Protein AF-X1UZY8-F1 (afdb_monomer)

Nearest PDB structures (foldseek):
  7d3b-assembly1_A  TM=7.418E-01  e=6.567E-03  Flavonifractor plautii
  6dqp-assembly1_A  TM=7.455E-01  e=1.142E-01  Escherichia coli K-12
  5lbz-assembly1_A  TM=8.493E-01  e=1.234E+00  Homo sapiens
  3qkw-assembly1_B  TM=7.353E-01  e=8.783E-01  Streptococcus parasanguinis
  5c53-assembly1_B  TM=6.187E-01  e=4.450E-01  Homo sapiens

Secondary structure (DSSP, 8-state):
-EEEEEE----TTSHHHHHHHHHHHHHHHTT-EEEEEEGGGSSS-------HHHHHSS--

Structure (mmCIF, N/CA/C/O backbone):
data_AF-X1UZY8-F1
#
_entry.id   AF-X1UZY8-F1
#
loop_
_atom_site.group_PDB
_atom_site.id
_atom_site.type_symbol
_atom_site.label_atom_id
_atom_site.label_alt_id
_atom_site.label_comp_id
_atom_site.label_asym_id
_atom_site.label_entity_id
_atom_site.label_seq_id
_atom_site.pdbx_PDB_ins_code
_atom_site.Cartn_x
_atom_site.Cartn_y
_atom_site.Cartn_z
_atom_site.occupancy
_atom_site.B_iso_or_equiv
_atom_site.auth_seq_id
_atom_site.auth_comp_id
_atom_site.auth_asym_id
_atom_site.auth_atom_id
_atom_site.pdbx_PDB_model_num
ATOM 1 N N . MET A 1 1 ? -17.219 2.782 12.907 1.00 94.81 1 MET A N 1
ATOM 2 C CA . MET A 1 1 ? -16.774 3.280 11.582 1.00 94.81 1 MET A CA 1
ATOM 3 C C . MET A 1 1 ? -15.809 2.267 10.989 1.00 94.81 1 MET A C 1
ATOM 5 O O . MET A 1 1 ? -15.062 1.680 11.763 1.00 94.81 1 MET A O 1
ATOM 9 N N . LYS A 1 2 ? -15.833 2.044 9.670 1.00 98.50 2 LYS A N 1
ATOM 10 C CA . LYS A 1 2 ? -14.905 1.132 8.983 1.00 98.50 2 LYS A CA 1
ATOM 11 C C . LYS A 1 2 ? -14.002 1.929 8.046 1.00 98.50 2 LYS A C 1
ATOM 13 O O . LYS A 1 2 ? -14.508 2.785 7.325 1.00 98.50 2 LYS A O 1
ATOM 18 N N . VAL A 1 3 ? -12.700 1.656 8.066 1.00 98.62 3 VAL A N 1
ATOM 19 C CA . VAL A 1 3 ? -11.700 2.328 7.225 1.00 98.62 3 VAL A CA 1
ATOM 20 C C . VAL A 1 3 ? -10.885 1.278 6.479 1.00 98.62 3 VAL A C 1
ATOM 22 O O . VAL A 1 3 ? -10.325 0.363 7.084 1.00 98.62 3 VAL A O 1
ATOM 25 N N . LEU A 1 4 ? -10.816 1.421 5.157 1.00 98.62 4 LEU A N 1
ATOM 26 C CA . LEU A 1 4 ? -10.045 0.549 4.279 1.00 98.62 4 LEU A CA 1
ATOM 27 C C . LEU A 1 4 ? -8.854 1.323 3.707 1.00 98.62 4 LEU A C 1
ATOM 29 O O . LEU A 1 4 ? -9.038 2.296 2.981 1.00 98.62 4 LEU A O 1
ATOM 33 N N . GLY A 1 5 ? -7.643 0.879 4.026 1.00 98.25 5 GLY A N 1
ATOM 34 C CA . GLY A 1 5 ? -6.413 1.344 3.400 1.00 98.25 5 GLY A CA 1
ATOM 35 C C . GLY A 1 5 ? -6.106 0.520 2.154 1.00 98.25 5 GLY A C 1
ATOM 36 O O . GLY A 1 5 ? -6.162 -0.708 2.202 1.00 98.25 5 GLY A O 1
ATOM 37 N N . ILE A 1 6 ? -5.760 1.173 1.047 1.00 97.56 6 ILE A N 1
ATOM 38 C CA . ILE A 1 6 ? -5.373 0.500 -0.199 1.00 97.56 6 ILE A CA 1
ATOM 39 C C . ILE A 1 6 ? -3.940 0.905 -0.538 1.00 97.56 6 ILE A C 1
ATOM 41 O O . ILE A 1 6 ? -3.667 2.071 -0.822 1.00 97.56 6 ILE A O 1
ATOM 45 N N . ALA A 1 7 ? -3.021 -0.058 -0.504 1.00 97.00 7 ALA A N 1
ATOM 46 C CA . ALA A 1 7 ? -1.625 0.138 -0.866 1.00 97.00 7 ALA A CA 1
ATOM 47 C C . ALA A 1 7 ? -1.391 -0.310 -2.315 1.00 97.00 7 ALA A C 1
ATOM 49 O O . ALA A 1 7 ? -1.385 -1.504 -2.609 1.00 97.00 7 ALA A O 1
ATOM 50 N N . GLY A 1 8 ? -1.199 0.658 -3.216 1.00 95.06 8 GLY A N 1
ATOM 51 C CA . GLY A 1 8 ? -0.826 0.396 -4.612 1.00 95.06 8 GLY A CA 1
ATOM 52 C C . GLY A 1 8 ? 0.682 0.265 -4.840 1.00 95.06 8 GLY A C 1
ATOM 53 O O . GLY A 1 8 ? 1.100 -0.355 -5.809 1.00 95.06 8 GLY A O 1
ATOM 54 N N . SER A 1 9 ? 1.503 0.828 -3.949 1.00 94.00 9 SER A N 1
ATOM 55 C CA . SER A 1 9 ? 2.957 0.671 -4.027 1.00 94.00 9 SER A CA 1
ATOM 56 C C . SER A 1 9 ? 3.355 -0.752 -3.616 1.00 94.00 9 SER A C 1
ATOM 58 O O . SER A 1 9 ? 2.979 -1.180 -2.521 1.00 94.00 9 SER A O 1
ATOM 60 N N . PRO A 1 10 ? 4.172 -1.457 -4.416 1.00 93.69 10 PRO A N 1
ATOM 61 C CA . PRO A 1 10 ? 4.716 -2.761 -4.043 1.00 93.69 10 PRO A CA 1
ATOM 62 C C . PRO A 1 10 ? 5.870 -2.643 -3.033 1.00 93.69 10 PRO A C 1
ATOM 64 O O . PRO A 1 10 ? 6.257 -3.622 -2.400 1.00 93.69 10 PRO A O 1
ATOM 67 N N . ARG A 1 11 ? 6.441 -1.443 -2.861 1.00 94.44 11 ARG A N 1
ATOM 68 C CA . ARG A 1 11 ? 7.579 -1.198 -1.965 1.00 94.44 11 ARG A CA 1
ATOM 69 C C . ARG A 1 11 ? 7.109 -1.179 -0.505 1.00 94.44 11 ARG A C 1
ATOM 71 O O . ARG A 1 11 ? 6.486 -0.210 -0.067 1.00 94.44 11 ARG A O 1
ATOM 78 N N . ARG A 1 12 ? 7.434 -2.233 0.247 1.00 94.81 12 ARG A N 1
ATOM 79 C CA . ARG A 1 12 ? 7.157 -2.364 1.690 1.00 94.81 12 ARG A CA 1
ATOM 80 C C . ARG A 1 12 ? 8.187 -1.601 2.527 1.00 94.81 12 ARG A C 1
ATOM 82 O O . ARG A 1 12 ? 9.358 -1.552 2.167 1.00 94.81 12 ARG A O 1
ATOM 89 N N . GLY A 1 13 ? 7.751 -0.989 3.628 1.00 95.94 13 GLY A N 1
ATOM 90 C CA . GLY A 1 13 ? 8.609 -0.198 4.522 1.00 95.94 13 GLY A CA 1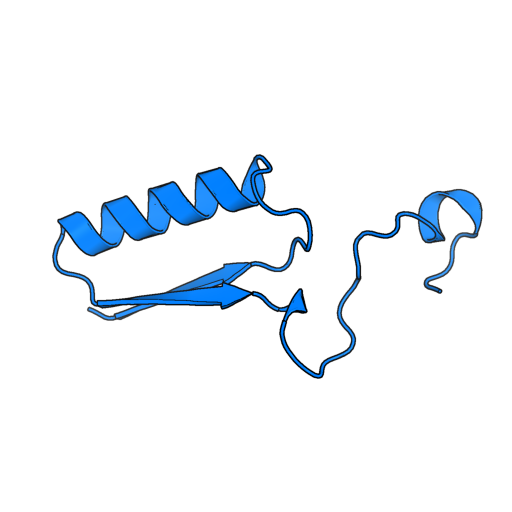
ATOM 91 C C . GLY A 1 13 ? 9.070 1.155 3.962 1.00 95.94 13 GLY A C 1
ATOM 92 O O . GLY A 1 13 ? 9.799 1.875 4.636 1.00 95.94 13 GLY A O 1
ATOM 93 N N . GLY A 1 14 ? 8.651 1.521 2.746 1.00 95.81 14 GLY A N 1
ATOM 94 C CA . GLY A 1 14 ? 8.921 2.834 2.159 1.00 95.81 14 GLY A CA 1
ATOM 95 C C . GLY A 1 14 ? 7.957 3.919 2.647 1.00 95.81 14 GLY A C 1
ATOM 96 O O . GLY A 1 14 ? 6.979 3.643 3.341 1.00 95.81 14 GLY A O 1
ATOM 97 N N . ASN A 1 15 ? 8.188 5.160 2.212 1.00 97.00 15 ASN A N 1
ATOM 98 C CA . ASN A 1 15 ? 7.440 6.342 2.664 1.00 97.00 15 ASN A CA 1
ATOM 99 C C . ASN A 1 15 ? 5.914 6.180 2.576 1.00 97.00 15 ASN A C 1
ATOM 101 O O . ASN A 1 15 ? 5.211 6.448 3.545 1.00 97.00 15 ASN A O 1
ATOM 105 N N . THR A 1 16 ? 5.396 5.721 1.432 1.00 95.94 16 THR A N 1
ATOM 106 C CA . THR A 1 16 ? 3.948 5.547 1.225 1.00 95.94 16 THR A CA 1
ATOM 107 C C . THR A 1 16 ? 3.355 4.484 2.147 1.00 95.94 16 THR A C 1
ATOM 109 O O . THR A 1 16 ? 2.253 4.663 2.657 1.00 95.94 16 THR A O 1
ATOM 112 N N . ASP A 1 17 ? 4.085 3.393 2.379 1.00 97.62 17 ASP A N 1
ATOM 113 C CA . ASP A 1 17 ? 3.640 2.305 3.250 1.00 97.62 17 ASP A CA 1
ATOM 114 C C . ASP A 1 17 ? 3.623 2.740 4.721 1.00 97.62 17 ASP A C 1
ATOM 116 O O . ASP A 1 17 ? 2.637 2.526 5.426 1.00 97.62 17 ASP A O 1
ATOM 120 N N . LEU A 1 18 ? 4.674 3.440 5.162 1.00 98.44 18 LEU A N 1
ATOM 121 C CA . LEU A 1 18 ? 4.752 4.013 6.506 1.00 98.44 18 LEU A CA 1
ATOM 122 C C . LEU A 1 18 ? 3.646 5.044 6.744 1.00 98.44 18 LEU A C 1
ATOM 124 O O . LEU A 1 18 ? 2.970 4.984 7.769 1.00 98.44 18 LEU A O 1
ATOM 128 N N . LEU A 1 19 ? 3.417 5.946 5.785 1.00 98.38 19 LEU A N 1
ATOM 129 C CA . LEU A 1 19 ? 2.372 6.960 5.887 1.00 98.38 19 LEU A CA 1
ATOM 130 C C . LEU A 1 19 ? 0.979 6.328 5.975 1.00 98.38 19 LEU A C 1
ATOM 132 O O . LEU A 1 19 ? 0.186 6.712 6.834 1.00 98.38 19 LEU A O 1
ATOM 136 N N . LEU A 1 20 ? 0.687 5.331 5.131 1.00 98.56 20 LEU A N 1
ATOM 137 C CA . LEU A 1 20 ? -0.573 4.595 5.211 1.00 98.56 20 LEU A CA 1
ATOM 138 C C . LEU A 1 20 ? -0.717 3.926 6.582 1.00 98.56 20 LEU A C 1
ATOM 140 O O . LEU A 1 20 ? -1.765 4.047 7.209 1.00 98.56 20 LEU A O 1
ATOM 144 N N . ALA A 1 21 ? 0.335 3.272 7.080 1.00 98.50 21 ALA A N 1
ATOM 145 C CA . ALA A 1 21 ? 0.306 2.613 8.379 1.00 98.50 21 ALA A CA 1
ATOM 146 C C . ALA A 1 21 ? 0.019 3.591 9.536 1.00 98.50 21 ALA A C 1
ATOM 148 O O . ALA A 1 21 ? -0.754 3.242 10.430 1.00 98.50 21 ALA A O 1
ATOM 149 N N . GLU A 1 22 ? 0.573 4.809 9.510 1.00 98.69 22 GLU A N 1
ATOM 150 C CA . GLU A 1 22 ? 0.254 5.853 10.498 1.00 98.69 22 GLU A CA 1
ATOM 151 C C . GLU A 1 22 ? -1.210 6.304 10.421 1.00 98.69 22 GLU A C 1
ATOM 153 O O . GLU A 1 22 ? -1.873 6.425 11.452 1.00 98.69 22 GLU A O 1
ATOM 158 N N . VAL A 1 23 ? -1.758 6.487 9.214 1.00 98.44 23 VAL A N 1
ATOM 159 C CA . VAL A 1 23 ? -3.183 6.825 9.035 1.00 98.44 23 VAL A CA 1
ATOM 160 C C . VAL A 1 23 ? -4.076 5.729 9.616 1.00 98.44 23 VAL A C 1
ATOM 162 O O . VAL A 1 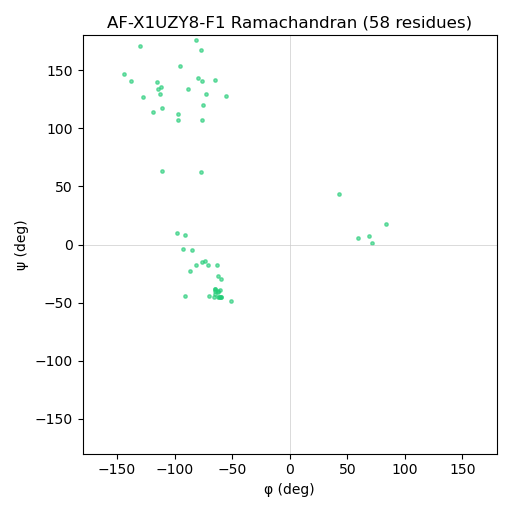23 ? -5.012 6.024 10.364 1.00 98.44 23 VAL A O 1
ATOM 165 N N . MET A 1 24 ? -3.769 4.458 9.336 1.00 98.75 24 MET A N 1
ATOM 166 C CA . MET A 1 24 ? -4.544 3.338 9.878 1.00 98.75 24 MET A CA 1
ATOM 167 C C . MET A 1 24 ? -4.424 3.254 11.407 1.00 98.75 24 MET A C 1
ATOM 169 O O . MET A 1 24 ? -5.431 3.030 12.078 1.00 98.75 24 MET A O 1
ATOM 173 N N . ARG A 1 25 ? -3.231 3.490 11.979 1.00 98.75 25 ARG A N 1
ATOM 174 C CA . ARG A 1 25 ? -3.033 3.579 13.439 1.00 98.75 25 ARG A CA 1
ATOM 175 C C . ARG A 1 25 ? -3.873 4.691 14.061 1.00 98.75 25 ARG A C 1
ATOM 177 O O . ARG A 1 25 ? -4.529 4.464 15.076 1.00 98.75 25 ARG A O 1
ATOM 184 N N . GLY A 1 26 ? -3.886 5.873 13.446 1.00 98.75 26 GLY A N 1
ATOM 185 C CA . GLY A 1 26 ? -4.688 7.009 13.897 1.00 98.75 26 GLY A CA 1
ATOM 186 C C . GLY A 1 26 ? -6.192 6.728 13.854 1.00 98.75 26 GLY A C 1
ATOM 187 O O . GLY A 1 26 ? -6.911 7.064 14.791 1.00 98.75 26 GLY A O 1
ATOM 188 N N . ALA A 1 27 ? -6.682 6.060 12.808 1.00 98.62 27 ALA A N 1
ATOM 189 C CA . ALA A 1 27 ? -8.086 5.659 12.727 1.00 98.62 27 ALA A CA 1
ATOM 190 C C . ALA A 1 27 ? -8.447 4.614 13.800 1.00 98.62 27 ALA A C 1
ATOM 192 O O . ALA A 1 27 ? -9.462 4.752 14.490 1.00 98.62 27 ALA A O 1
ATOM 193 N N . ALA A 1 28 ? -7.601 3.596 13.978 1.00 98.75 28 ALA A N 1
ATOM 194 C CA . ALA A 1 28 ? -7.802 2.548 14.975 1.00 98.75 28 ALA A CA 1
ATOM 195 C C . ALA A 1 28 ? -7.806 3.101 16.411 1.00 98.75 28 ALA A C 1
ATOM 197 O O . ALA A 1 28 ? -8.659 2.715 17.208 1.00 98.75 28 ALA A O 1
ATOM 198 N N . SER A 1 29 ? -6.931 4.064 16.731 1.00 98.75 29 SER A N 1
ATOM 199 C CA . SER A 1 29 ? -6.883 4.697 18.062 1.00 98.75 29 SER A CA 1
ATOM 200 C C . SER A 1 29 ? -8.158 5.473 18.420 1.00 98.75 29 SER A C 1
ATOM 202 O O . SER A 1 29 ? -8.422 5.739 19.591 1.00 98.75 29 SER A O 1
ATOM 204 N N . A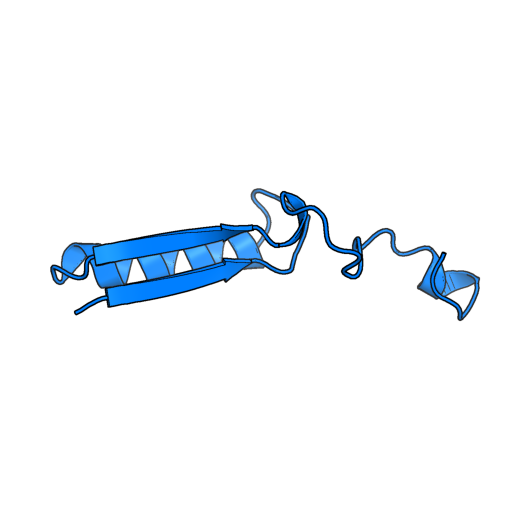RG A 1 30 ? -8.988 5.799 17.422 1.00 98.50 30 ARG A N 1
ATOM 205 C CA . ARG A 1 30 ? -10.308 6.429 17.574 1.00 98.50 30 ARG A CA 1
ATOM 206 C C . ARG A 1 30 ? -11.470 5.428 17.526 1.00 98.50 30 ARG A C 1
ATOM 208 O O . ARG A 1 30 ? -12.622 5.851 17.452 1.00 98.50 30 ARG A O 1
ATOM 215 N N . GLY A 1 31 ? -11.186 4.126 17.565 1.00 98.62 31 GLY A N 1
ATOM 216 C CA . GLY A 1 31 ? -12.187 3.056 17.577 1.00 98.62 31 GLY A CA 1
ATOM 217 C C . GLY A 1 31 ? -12.720 2.657 16.197 1.00 98.62 31 GLY A C 1
ATOM 218 O O . GLY A 1 31 ? -13.785 2.044 16.111 1.00 98.62 31 GLY A O 1
ATOM 219 N N . ALA A 1 32 ? -12.034 3.013 15.104 1.00 98.69 32 ALA A N 1
ATOM 220 C CA . ALA A 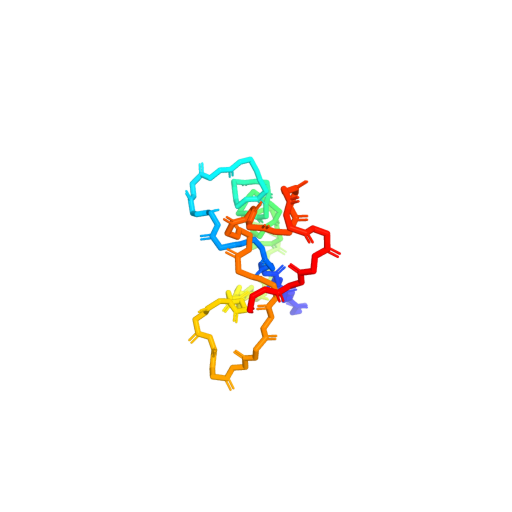1 32 ? -12.394 2.506 13.783 1.00 98.69 32 ALA A CA 1
ATOM 221 C C . ALA A 1 32 ? -11.925 1.052 13.594 1.00 98.69 32 ALA A C 1
ATOM 223 O O . ALA A 1 32 ? -10.814 0.691 13.976 1.00 98.69 32 ALA A O 1
ATOM 224 N N . GLU A 1 33 ? -12.750 0.237 12.937 1.00 98.75 33 GLU A N 1
ATOM 225 C CA . GLU A 1 33 ? -12.322 -1.057 12.401 1.00 98.75 33 GLU A CA 1
ATOM 226 C C . GLU A 1 33 ? -11.498 -0.790 11.138 1.00 98.75 33 GLU A C 1
ATOM 228 O O . GLU A 1 33 ? -11.989 -0.166 10.191 1.00 98.75 33 GLU A O 1
ATOM 233 N N . VAL A 1 34 ? -10.240 -1.225 11.140 1.00 98.75 34 VAL A N 1
ATOM 234 C CA . VAL A 1 34 ? -9.283 -0.937 10.070 1.00 98.75 34 VAL A CA 1
ATOM 235 C C . VAL A 1 34 ? -8.867 -2.208 9.344 1.00 98.75 34 VAL A C 1
ATOM 237 O O . VAL A 1 34 ? -8.609 -3.238 9.963 1.00 98.75 34 VAL A O 1
ATOM 240 N N . LYS A 1 35 ? -8.752 -2.124 8.019 1.00 98.56 35 LYS A N 1
ATOM 241 C CA . LYS A 1 35 ? -8.136 -3.160 7.186 1.00 98.56 35 LYS A CA 1
ATOM 242 C C . LYS A 1 35 ? -7.266 -2.498 6.132 1.00 98.56 35 LYS A C 1
ATOM 244 O O . LYS A 1 35 ? -7.668 -1.491 5.558 1.00 98.56 35 LYS A O 1
ATOM 249 N N . THR A 1 36 ? -6.111 -3.084 5.849 1.00 98.31 36 THR A N 1
ATOM 250 C CA . THR A 1 36 ? -5.273 -2.684 4.716 1.00 98.31 36 THR A CA 1
ATOM 251 C C . THR A 1 36 ? -5.264 -3.801 3.683 1.00 98.31 36 THR A C 1
ATOM 253 O O . THR A 1 36 ? -5.134 -4.969 4.043 1.00 98.31 36 THR A O 1
ATOM 256 N N . ILE A 1 37 ? -5.417 -3.445 2.410 1.00 97.69 37 ILE A N 1
ATOM 257 C CA . ILE A 1 37 ? -5.235 -4.341 1.268 1.00 97.69 37 ILE A CA 1
ATOM 258 C C . ILE A 1 37 ? -4.013 -3.868 0.494 1.00 97.69 37 ILE A C 1
ATOM 260 O O . ILE A 1 37 ? -3.906 -2.692 0.144 1.00 97.69 37 ILE A O 1
ATOM 264 N N . ILE A 1 38 ? -3.108 -4.797 0.216 1.00 96.19 38 ILE A N 1
ATOM 265 C CA . ILE A 1 38 ? -1.951 -4.572 -0.640 1.00 96.19 38 ILE A CA 1
ATOM 266 C C . ILE A 1 38 ? -2.339 -5.081 -2.021 1.00 96.19 38 ILE A C 1
ATOM 268 O O . ILE A 1 38 ? -2.559 -6.273 -2.202 1.00 96.19 38 ILE A O 1
ATOM 272 N N . LEU A 1 39 ? -2.466 -4.174 -2.991 1.00 95.88 39 LEU A N 1
ATOM 273 C CA . LEU A 1 39 ? -2.892 -4.546 -4.344 1.00 95.88 39 LEU A CA 1
ATOM 274 C C . LEU A 1 39 ? -1.906 -5.506 -5.008 1.00 95.88 39 LEU A C 1
ATOM 276 O O . LEU A 1 39 ? -2.308 -6.305 -5.843 1.00 95.88 39 LEU A O 1
ATOM 280 N N . ASN A 1 40 ? -0.636 -5.440 -4.607 1.00 93.44 40 ASN A N 1
ATOM 281 C CA . ASN A 1 40 ? 0.411 -6.295 -5.144 1.00 93.44 40 ASN A CA 1
ATOM 282 C C . ASN A 1 40 ? 0.356 -7.753 -4.670 1.00 93.44 40 ASN A C 1
ATOM 284 O O . ASN A 1 40 ? 1.019 -8.596 -5.261 1.00 93.44 40 ASN A O 1
ATOM 288 N N . ASP A 1 41 ? -0.425 -8.038 -3.627 1.00 93.88 41 ASP A N 1
ATOM 289 C CA . ASP A 1 41 ? -0.609 -9.395 -3.100 1.00 93.88 41 ASP A CA 1
ATOM 290 C C . ASP A 1 41 ? -1.831 -10.089 -3.732 1.00 93.88 41 ASP A C 1
ATOM 292 O O . ASP A 1 41 ? -2.132 -11.240 -3.424 1.00 93.88 41 ASP A O 1
ATOM 296 N N . LEU A 1 42 ? -2.581 -9.376 -4.577 1.00 95.19 42 LEU A N 1
ATOM 297 C CA . LEU A 1 42 ? -3.792 -9.868 -5.223 1.00 95.19 42 LEU A CA 1
ATOM 298 C C . LEU A 1 42 ? -3.490 -10.410 -6.626 1.00 95.19 42 LEU A C 1
ATOM 300 O O . LEU A 1 42 ? -2.593 -9.928 -7.314 1.00 95.19 42 LEU A O 1
ATOM 304 N N . GLU A 1 43 ? -4.318 -11.346 -7.093 1.00 94.38 43 GLU A N 1
ATOM 3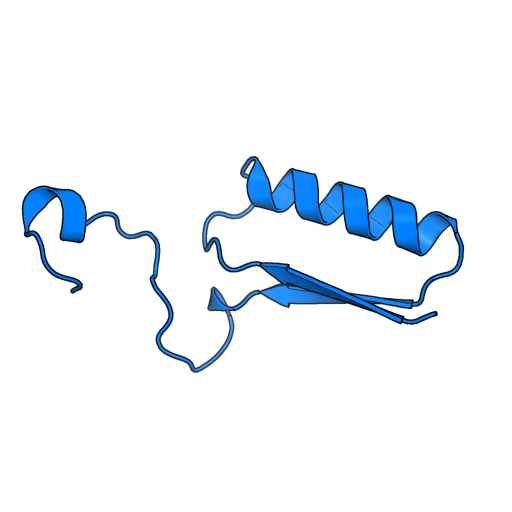05 C CA . GLU A 1 43 ? -4.284 -11.877 -8.465 1.00 94.38 43 GLU A CA 1
ATOM 306 C C . GLU A 1 43 ? -4.915 -10.896 -9.468 1.00 94.38 43 GLU A C 1
ATOM 308 O O . GLU A 1 43 ? -5.935 -11.153 -10.106 1.00 94.38 43 GLU A O 1
ATOM 313 N N . ILE A 1 44 ? -4.311 -9.719 -9.574 1.00 91.31 44 ILE A N 1
ATOM 314 C CA . ILE A 1 44 ? -4.626 -8.677 -10.550 1.00 91.31 44 ILE A CA 1
ATOM 315 C C . ILE A 1 44 ? -3.331 -8.231 -11.235 1.00 91.31 44 ILE A C 1
ATOM 317 O O . ILE A 1 44 ? -2.235 -8.593 -10.816 1.00 91.31 44 ILE A O 1
ATOM 321 N N . SER A 1 45 ? -3.434 -7.420 -12.289 1.00 87.50 45 SER A N 1
ATOM 322 C CA . SER A 1 45 ? -2.267 -6.916 -13.032 1.00 87.50 45 SER A CA 1
ATOM 323 C C . SER A 1 45 ? -2.046 -5.406 -12.834 1.00 87.50 45 SER A C 1
ATOM 325 O O . SER A 1 45 ? -2.180 -4.645 -13.794 1.00 87.50 45 SER A O 1
ATOM 327 N N . PRO A 1 46 ? -1.752 -4.917 -11.609 1.00 88.50 46 PRO A N 1
ATOM 328 C C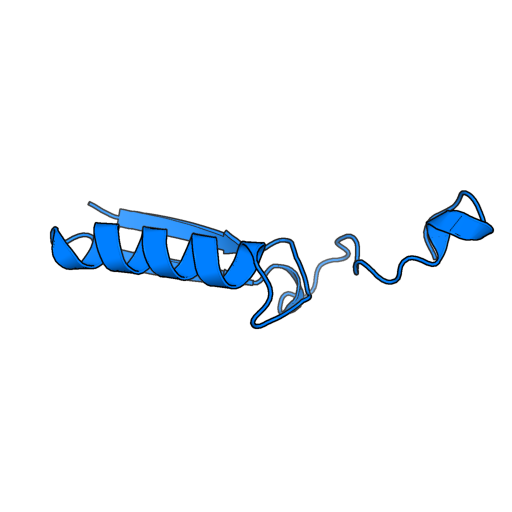A . PRO A 1 46 ? -1.430 -3.515 -11.391 1.00 88.50 46 PRO A CA 1
ATOM 329 C C . PRO A 1 46 ? 0.009 -3.220 -11.830 1.00 88.50 46 PRO A C 1
ATOM 331 O O . PRO A 1 46 ? 0.828 -4.124 -12.020 1.00 88.50 46 PRO A O 1
ATOM 334 N N . CYS A 1 47 ? 0.345 -1.932 -11.925 1.00 92.69 47 CYS A N 1
ATOM 335 C CA . CYS A 1 47 ? 1.734 -1.510 -12.071 1.00 92.69 47 CYS A CA 1
ATOM 336 C C . CYS A 1 47 ? 2.583 -2.072 -10.920 1.00 92.69 47 CYS A C 1
ATOM 338 O O . CYS A 1 47 ? 2.265 -1.874 -9.751 1.00 92.69 47 CYS A O 1
ATOM 340 N N . GLN A 1 48 ? 3.685 -2.733 -11.269 1.00 93.00 48 GLN A N 1
ATOM 341 C CA . GLN A 1 48 ? 4.581 -3.399 -10.319 1.00 93.00 48 GLN A CA 1
ATOM 342 C C . GLN A 1 48 ? 5.713 -2.499 -9.818 1.00 93.00 48 GLN A C 1
ATOM 344 O O . GLN A 1 48 ? 6.648 -2.994 -9.194 1.00 93.00 48 GLN A O 1
ATOM 349 N N . HIS A 1 49 ? 5.679 -1.197 -10.141 1.00 93.38 49 HIS A N 1
ATOM 350 C CA . HIS A 1 49 ? 6.766 -0.249 -9.855 1.00 93.38 49 HIS A CA 1
ATOM 351 C C . HIS A 1 49 ? 8.148 -0.867 -10.165 1.00 93.38 49 HIS A C 1
ATOM 353 O O . HIS A 1 49 ? 9.083 -0.803 -9.373 1.00 93.38 49 HIS A O 1
ATOM 359 N N . CYS A 1 50 ? 8.249 -1.564 -11.301 1.00 93.06 50 CYS A N 1
ATOM 360 C CA . CYS A 1 50 ? 9.485 -2.219 -11.738 1.00 93.06 50 CYS A CA 1
ATOM 361 C C . CYS A 1 50 ? 10.407 -1.262 -12.500 1.00 93.06 50 CYS A C 1
ATOM 363 O O . CYS A 1 50 ? 11.495 -1.658 -12.904 1.00 93.06 50 CYS A O 1
ATOM 365 N N . ASP A 1 51 ? 9.937 -0.033 -12.738 1.00 95.56 51 ASP A N 1
ATOM 366 C CA . ASP A 1 51 ? 10.640 1.062 -13.403 1.00 95.56 51 ASP A CA 1
ATOM 367 C C . ASP A 1 51 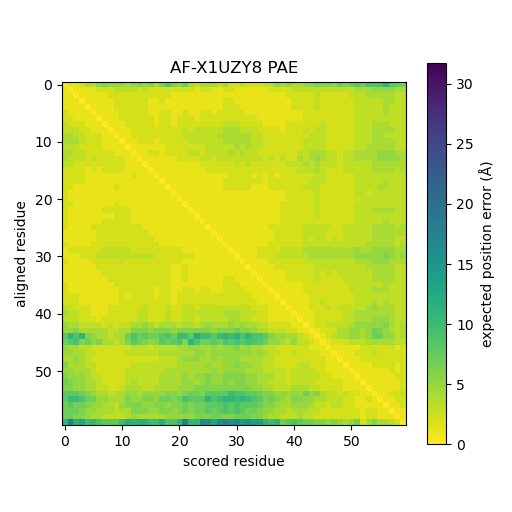? 11.102 0.763 -14.853 1.00 95.56 51 ASP A C 1
ATOM 369 O O . ASP A 1 51 ? 11.679 1.623 -15.510 1.00 95.56 51 ASP A O 1
ATOM 373 N N . ALA A 1 52 ? 10.746 -0.397 -15.426 1.00 95.81 52 ALA A N 1
ATOM 374 C CA . ALA A 1 52 ? 11.104 -0.788 -16.797 1.00 95.81 52 ALA A CA 1
ATOM 375 C C . ALA A 1 52 ? 10.577 0.182 -17.871 1.00 95.81 52 ALA A C 1
ATOM 377 O O . ALA A 1 52 ? 11.185 0.358 -18.927 1.00 95.81 52 ALA A O 1
ATOM 378 N N . CYS A 1 53 ? 9.444 0.833 -17.602 1.00 96.50 53 CYS A N 1
ATOM 379 C CA . CYS A 1 53 ? 8.860 1.813 -18.508 1.00 96.50 53 CYS A CA 1
ATOM 380 C C . CYS A 1 53 ? 9.649 3.129 -18.581 1.00 96.50 53 CYS A C 1
ATOM 382 O O . CYS A 1 53 ? 9.448 3.864 -19.545 1.00 96.50 53 CYS A O 1
ATOM 384 N N . LEU A 1 54 ? 10.537 3.426 -17.622 1.00 96.81 54 LEU A N 1
ATOM 385 C CA . LEU A 1 54 ? 11.332 4.660 -17.629 1.00 96.81 54 LEU A CA 1
ATOM 386 C C . LEU A 1 54 ? 12.299 4.706 -18.815 1.00 96.81 54 LEU A C 1
ATOM 388 O O . LEU A 1 54 ? 12.468 5.756 -19.426 1.00 96.81 54 LEU A O 1
ATOM 392 N N . GLU A 1 55 ? 12.891 3.563 -19.162 1.00 95.81 55 GLU A N 1
ATOM 393 C CA . GLU A 1 55 ? 13.782 3.434 -20.319 1.00 95.81 55 GLU A CA 1
ATOM 394 C C . GLU A 1 55 ? 13.015 3.023 -21.580 1.00 95.81 55 GLU A C 1
ATO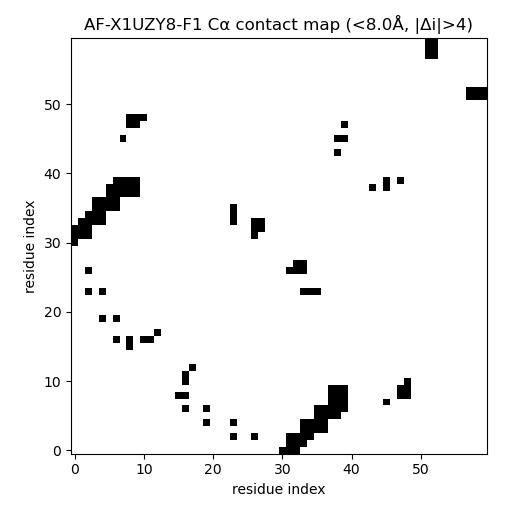M 396 O O . GLU A 1 55 ? 13.225 3.580 -22.654 1.00 95.81 55 GLU A O 1
ATOM 401 N N . ALA A 1 56 ? 12.098 2.054 -21.463 1.00 96.12 56 ALA A N 1
ATOM 402 C CA . ALA A 1 56 ? 11.424 1.467 -22.621 1.00 96.12 56 ALA A CA 1
ATOM 403 C C . ALA A 1 56 ? 10.247 2.304 -23.157 1.00 96.12 56 ALA A C 1
ATOM 405 O O . ALA A 1 56 ? 9.770 2.043 -24.261 1.00 96.12 56 ALA A O 1
ATOM 406 N N . GLY A 1 57 ? 9.712 3.244 -22.370 1.00 96.44 57 GLY A N 1
ATOM 407 C CA . GLY A 1 57 ? 8.513 4.026 -22.702 1.00 96.44 57 GLY A CA 1
ATOM 408 C C . GLY A 1 57 ? 7.203 3.225 -22.718 1.00 96.44 57 GLY A C 1
ATOM 409 O O . GLY A 1 57 ? 6.168 3.736 -23.137 1.00 96.44 57 GLY A O 1
ATOM 410 N N . ARG A 1 58 ? 7.227 1.955 -22.297 1.00 95.38 58 ARG A N 1
ATOM 411 C CA . ARG A 1 58 ? 6.076 1.034 -22.315 1.00 95.38 58 ARG A CA 1
ATOM 412 C C . ARG A 1 58 ? 6.117 0.120 -21.097 1.00 95.38 58 ARG A C 1
ATOM 414 O O . ARG A 1 58 ? 7.197 -0.232 -20.628 1.00 95.38 58 ARG A O 1
ATOM 421 N N . CYS A 1 59 ? 4.942 -0.254 -20.587 1.00 94.12 59 CYS A N 1
ATOM 422 C CA . CYS A 1 59 ? 4.840 -1.250 -19.521 1.00 94.12 59 CYS A CA 1
ATOM 423 C C . CYS A 1 59 ? 5.329 -2.612 -20.033 1.00 94.12 59 CYS A C 1
ATOM 425 O O . CYS A 1 59 ? 5.089 -2.955 -21.194 1.00 94.12 59 CYS A O 1
ATOM 427 N N . LYS A 1 60 ? 6.035 -3.340 -19.167 1.00 86.12 60 LYS A N 1
ATOM 428 C CA . LYS A 1 60 ? 6.450 -4.724 -19.403 1.00 86.12 60 LYS A CA 1
ATOM 429 C C . LYS A 1 60 ? 5.295 -5.678 -19.125 1.00 86.12 60 LYS A C 1
ATOM 431 O O . LYS A 1 60 ? 4.526 -5.374 -18.186 1.00 86.12 60 LYS A O 1
#

Organism: NCBI:txid412755

pLDDT: mean 96.1, std 2.84, range [86.12, 98.75]

InterPro domains:
  IPR005025 NADPH-dependent FMN reductase-like domain [PF03358] (1-52)
  IPR029039 Flavoprotein-like superfamily [G3DSA:3.40.50.360] (1-60)
  IPR029039 Flavoprotein-like superfamily [SSF52218] (1-59)
  IPR051796 Iron-sulfur flavoprotein SsuE-like [PTHR43278] (1-59)

Foldseek 3Di:
DEEEAEAAAPDPPDPVNVVSVVVQVVCVVVPYHYDYDYPVVDPDDGDHPPCPCVVVVDGD

Sequence (60 aa):
MKVLGIAGSPRRGGNTDLLLAEVMRGAASRGAEVKTIILNDLEISPCQHCDACLEAGRCK

Solvent-accessible surface area (backbone at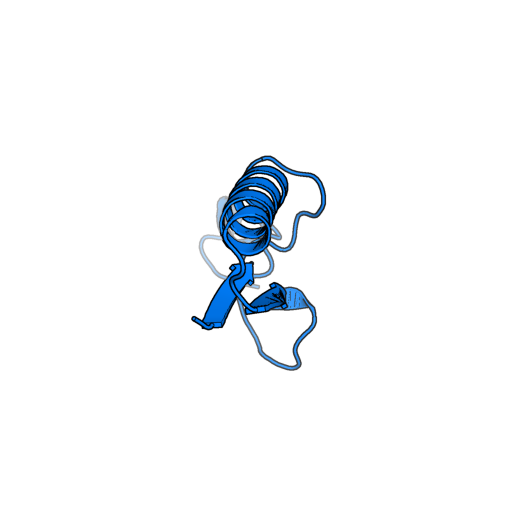oms only — not comparable to full-atom values): 3844 Å² total; per-residue (Å²): 101,80,46,80,45,77,37,66,68,66,60,76,86,36,72,70,45,49,52,50,50,52,53,48,50,57,42,39,78,73,66,31,51,67,48,77,46,56,55,74,81,42,102,64,90,70,77,68,82,74,63,57,34,79,82,68,76,44,84,128

Mean predicted aligned error: 2.77 Å

Radius of gyration: 14.41 Å; Cα contacts (8 Å, |Δi|>4): 71; chains: 1; bounding box: 31×19×41 Å